Protein AF-A0A9D8F1H4-F1 (afdb_monomer_lite)

Radius of gyration: 12.16 Å; chains: 1; bounding box: 23×24×32 Å

Sequence (73 aa):
MDAAGSTVLWRLFRPTTRDRTRAVILPGGPPFTLAFFANEEMERAENHDTMDLALFRSDEIRQSLLAADWKED

Structure (mmCIF, N/CA/C/O backbone):
data_AF-A0A9D8F1H4-F1
#
_entry.id   AF-A0A9D8F1H4-F1
#
loop_
_atom_site.group_PDB
_atom_site.id
_atom_site.type_symbol
_atom_site.label_atom_id
_atom_site.label_alt_id
_atom_site.label_comp_id
_atom_site.label_asym_id
_atom_site.label_entity_id
_atom_site.label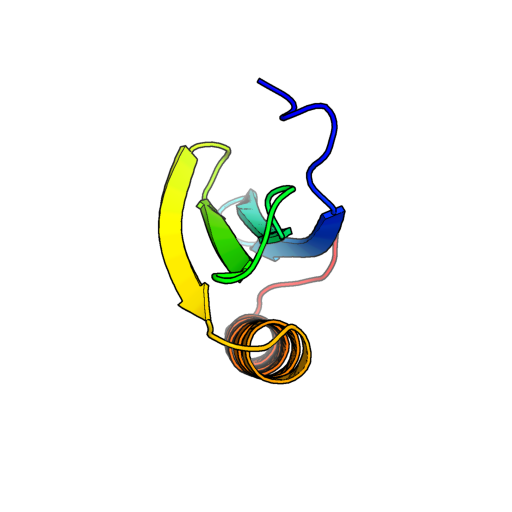_seq_id
_atom_site.pdbx_PDB_ins_code
_atom_site.Cartn_x
_atom_site.Cartn_y
_atom_site.Cartn_z
_atom_site.occupancy
_atom_site.B_iso_or_equiv
_atom_site.auth_seq_id
_atom_site.auth_comp_id
_atom_site.auth_asym_id
_atom_site.auth_atom_id
_atom_site.pdbx_PDB_model_num
ATOM 1 N N . MET A 1 1 ? 8.911 14.066 4.350 1.00 44.00 1 MET A N 1
ATOM 2 C CA . MET A 1 1 ? 9.608 14.402 3.091 1.00 44.00 1 MET A CA 1
ATOM 3 C C . MET A 1 1 ? 8.750 13.832 1.973 1.00 44.00 1 MET A C 1
ATOM 5 O O . MET A 1 1 ? 8.830 12.639 1.715 1.00 44.00 1 MET A O 1
ATOM 9 N N . ASP A 1 2 ? 7.831 14.626 1.419 1.00 44.81 2 ASP A N 1
ATOM 10 C CA . ASP A 1 2 ? 7.070 14.199 0.241 1.00 44.81 2 ASP A CA 1
ATOM 11 C C . ASP A 1 2 ? 8.067 14.045 -0.904 1.00 44.81 2 ASP A C 1
ATOM 13 O O . ASP A 1 2 ? 8.645 15.024 -1.378 1.00 44.81 2 ASP A O 1
ATOM 17 N N . ALA A 1 3 ? 8.339 12.803 -1.303 1.00 51.00 3 ALA A N 1
ATOM 18 C CA . ALA A 1 3 ? 9.041 12.544 -2.545 1.00 51.00 3 ALA A CA 1
ATOM 19 C C . ALA A 1 3 ? 8.146 13.105 -3.655 1.00 51.00 3 ALA A C 1
ATOM 21 O O . ALA A 1 3 ? 7.147 12.476 -4.009 1.00 51.00 3 ALA A O 1
ATOM 22 N N . ALA A 1 4 ? 8.477 14.301 -4.151 1.00 55.47 4 ALA A N 1
ATOM 23 C CA . ALA A 1 4 ? 7.692 15.138 -5.066 1.00 55.47 4 ALA A CA 1
ATOM 24 C C . ALA A 1 4 ? 7.440 14.526 -6.468 1.00 55.47 4 ALA A C 1
ATOM 26 O O . ALA A 1 4 ? 7.188 15.239 -7.432 1.00 55.47 4 ALA A O 1
ATOM 27 N N . GLY A 1 5 ? 7.489 13.200 -6.584 1.00 70.56 5 GLY A N 1
ATOM 28 C CA . GLY A 1 5 ? 7.117 12.426 -7.763 1.00 70.56 5 GLY A CA 1
ATOM 29 C C . GLY A 1 5 ? 6.651 10.999 -7.452 1.00 70.56 5 GLY A C 1
ATOM 30 O O . GLY A 1 5 ? 6.534 10.201 -8.374 1.00 70.56 5 GLY A O 1
ATOM 31 N N . SER A 1 6 ? 6.419 10.639 -6.182 1.00 83.25 6 SER A N 1
ATOM 32 C CA . SER A 1 6 ? 5.901 9.308 -5.840 1.00 83.25 6 SER A CA 1
ATOM 33 C C . SER A 1 6 ? 4.387 9.230 -6.034 1.00 83.25 6 SER A C 1
ATOM 35 O O . SER A 1 6 ? 3.654 10.153 -5.680 1.00 83.25 6 SER A O 1
ATOM 37 N N . THR A 1 7 ? 3.914 8.124 -6.605 1.00 93.19 7 THR A N 1
ATOM 38 C CA . THR A 1 7 ? 2.485 7.860 -6.800 1.00 93.19 7 THR A CA 1
ATOM 39 C C . THR A 1 7 ? 1.976 7.034 -5.631 1.00 93.19 7 THR A C 1
ATOM 41 O O . THR A 1 7 ? 2.417 5.903 -5.440 1.00 93.19 7 THR A O 1
ATOM 44 N N . VAL A 1 8 ? 1.055 7.583 -4.840 1.00 94.81 8 VAL A N 1
ATOM 45 C CA . VAL A 1 8 ? 0.403 6.837 -3.755 1.00 94.81 8 VAL A CA 1
ATOM 46 C C . VAL A 1 8 ? -0.566 5.827 -4.357 1.00 94.81 8 VAL A C 1
ATOM 48 O O . VAL A 1 8 ? -1.450 6.207 -5.118 1.00 94.81 8 VAL A O 1
ATOM 51 N N . LEU A 1 9 ? -0.407 4.554 -3.998 1.00 95.81 9 LEU A N 1
ATOM 52 C CA . LEU A 1 9 ? -1.305 3.485 -4.434 1.00 95.81 9 LEU A CA 1
ATOM 53 C C . LEU A 1 9 ? -2.485 3.324 -3.477 1.00 95.81 9 LEU A C 1
ATOM 55 O O . LEU A 1 9 ? -3.622 3.184 -3.912 1.00 95.81 9 LEU A O 1
ATOM 59 N N . TRP A 1 10 ? -2.217 3.361 -2.172 1.00 97.00 10 TRP A N 1
ATOM 60 C CA . TRP A 1 10 ? -3.238 3.289 -1.131 1.00 97.00 10 TRP A CA 1
ATOM 61 C C . TRP A 1 10 ? -2.709 3.819 0.200 1.00 97.00 10 TRP A C 1
ATOM 63 O O . TRP A 1 10 ? -1.497 3.896 0.432 1.00 97.00 10 TRP A O 1
ATOM 73 N N . ARG A 1 11 ? -3.643 4.168 1.085 1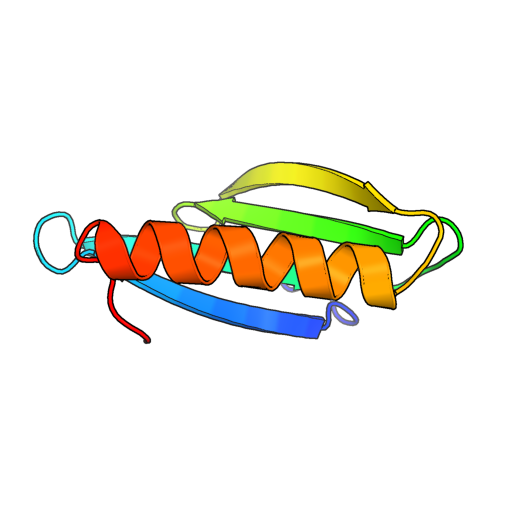.00 97.06 11 ARG A N 1
ATOM 74 C CA . ARG A 1 11 ? -3.408 4.540 2.481 1.00 97.06 11 ARG A CA 1
ATOM 75 C C . ARG A 1 11 ? -4.386 3.763 3.344 1.00 97.06 11 ARG A C 1
ATOM 77 O O . ARG A 1 11 ? -5.573 3.733 3.038 1.00 97.06 11 ARG A O 1
ATOM 84 N N . LEU A 1 12 ? -3.876 3.128 4.388 1.00 97.44 12 LEU A N 1
ATOM 85 C CA . LEU A 1 12 ? -4.672 2.395 5.356 1.00 97.44 12 LEU A CA 1
ATOM 86 C C . LEU A 1 12 ? -4.329 2.861 6.770 1.00 97.44 12 LEU A C 1
ATOM 88 O O . LEU A 1 12 ? -3.209 3.296 7.048 1.00 97.44 12 LEU A O 1
ATOM 92 N N . PHE A 1 13 ? -5.272 2.704 7.686 1.00 97.00 13 PHE A N 1
ATOM 93 C CA . PHE A 1 13 ? -5.060 2.923 9.108 1.00 97.00 13 PHE A CA 1
ATOM 94 C C . PHE A 1 13 ? -5.659 1.792 9.939 1.00 97.00 13 PHE A C 1
ATOM 96 O O . PHE A 1 13 ? -6.579 1.092 9.508 1.00 97.00 13 PHE A O 1
ATOM 103 N N . ARG A 1 14 ? -5.141 1.611 11.152 1.00 95.38 14 ARG A N 1
ATOM 104 C CA . ARG A 1 14 ? -5.655 0.641 12.114 1.00 95.38 14 ARG A CA 1
ATOM 105 C C . ARG A 1 14 ? -6.428 1.362 13.222 1.00 95.38 14 ARG A C 1
ATOM 107 O O . ARG A 1 14 ? -5.807 2.079 14.007 1.00 95.38 14 ARG A O 1
ATOM 114 N N . PRO A 1 15 ? -7.758 1.183 13.346 1.00 91.88 15 PRO A N 1
ATOM 115 C CA . PRO A 1 15 ? -8.566 1.938 14.312 1.00 91.88 15 PRO A CA 1
ATOM 116 C C . PRO A 1 15 ? -8.140 1.750 15.775 1.00 91.88 15 PRO A C 1
ATOM 118 O O . PRO A 1 15 ? -8.255 2.675 16.577 1.00 91.88 15 PRO A O 1
ATOM 121 N N . THR A 1 16 ? -7.645 0.559 16.121 1.00 92.00 16 THR A N 1
ATOM 122 C CA . THR A 1 16 ? -7.297 0.179 17.498 1.00 92.00 16 THR A CA 1
ATOM 123 C C . THR A 1 16 ? -6.011 0.832 17.998 1.00 92.00 16 THR A C 1
ATOM 125 O O . THR A 1 16 ? -5.958 1.263 19.146 1.00 92.00 16 THR A O 1
ATOM 128 N N . THR A 1 17 ? -4.986 0.927 17.150 1.00 92.62 17 THR A N 1
ATOM 129 C CA . THR A 1 17 ? -3.666 1.474 17.510 1.00 92.62 17 THR A CA 1
ATOM 130 C C . THR A 1 17 ? -3.428 2.878 16.962 1.00 92.62 17 THR A C 1
ATOM 132 O O . THR A 1 17 ? -2.510 3.556 17.409 1.00 92.62 17 THR A O 1
ATOM 135 N N . ARG A 1 18 ? -4.276 3.338 16.032 1.00 89.75 18 ARG A N 1
ATOM 136 C CA . ARG A 1 18 ? -4.089 4.552 15.218 1.00 89.75 18 ARG A CA 1
ATOM 137 C C . ARG A 1 18 ? -2.842 4.519 14.330 1.00 89.75 18 ARG A C 1
ATOM 139 O O . ARG A 1 18 ? -2.433 5.569 13.836 1.00 89.75 18 ARG A O 1
ATOM 146 N N . ASP A 1 19 ? -2.284 3.333 14.092 1.00 95.31 19 ASP A N 1
ATOM 147 C CA . ASP A 1 19 ? -1.193 3.161 13.137 1.00 95.31 19 ASP A CA 1
ATOM 148 C C . ASP A 1 19 ? -1.667 3.481 11.722 1.00 95.31 19 ASP A C 1
ATOM 150 O O . ASP A 1 19 ? -2.818 3.222 11.358 1.00 95.31 19 ASP A O 1
ATOM 154 N N . ARG A 1 20 ? -0.762 4.018 10.910 1.00 95.88 20 ARG A N 1
ATOM 155 C CA . ARG A 1 20 ? -0.993 4.342 9.503 1.00 95.88 20 ARG A CA 1
ATOM 156 C C . ARG A 1 20 ? 0.008 3.608 8.639 1.00 95.88 20 ARG A C 1
ATOM 158 O O . ARG A 1 20 ? 1.180 3.505 8.985 1.00 95.88 20 ARG A O 1
ATOM 165 N N . THR A 1 21 ? -0.429 3.159 7.477 1.00 96.56 21 THR A N 1
ATOM 166 C CA . THR A 1 21 ? 0.449 2.579 6.468 1.00 96.56 21 THR A CA 1
ATOM 167 C C . THR A 1 21 ? 0.051 3.039 5.076 1.00 96.56 21 THR A C 1
ATOM 169 O O . THR A 1 21 ? -1.107 3.358 4.813 1.00 96.56 21 THR A O 1
ATOM 172 N N . ARG A 1 22 ? 1.021 3.139 4.172 1.00 97.06 22 ARG A N 1
ATOM 173 C CA . ARG A 1 22 ? 0.775 3.485 2.771 1.00 97.06 22 ARG A CA 1
ATOM 174 C C . ARG A 1 22 ? 1.741 2.745 1.868 1.00 97.06 22 ARG A C 1
ATOM 176 O O . ARG A 1 22 ? 2.895 2.535 2.244 1.00 97.06 22 ARG A O 1
ATOM 183 N N . ALA A 1 23 ? 1.286 2.453 0.660 1.00 97.00 23 ALA A N 1
ATOM 184 C CA . ALA A 1 23 ? 2.153 2.037 -0.429 1.00 97.00 23 ALA A CA 1
ATOM 185 C C . ALA A 1 23 ? 2.273 3.152 -1.458 1.00 97.00 23 ALA A C 1
ATOM 187 O O . ALA A 1 23 ? 1.290 3.820 -1.798 1.00 97.00 23 ALA A O 1
ATOM 188 N N . VAL A 1 24 ? 3.482 3.334 -1.973 1.00 96.38 24 VAL A N 1
ATOM 189 C CA . VAL A 1 24 ? 3.776 4.283 -3.043 1.00 96.38 24 VAL A CA 1
ATOM 190 C C . VAL A 1 24 ? 4.678 3.635 -4.085 1.00 96.38 24 VAL A C 1
ATOM 192 O O . VAL A 1 24 ? 5.534 2.819 -3.754 1.00 96.38 24 VAL A O 1
ATOM 195 N N . ILE A 1 25 ? 4.527 4.042 -5.339 1.00 95.31 25 ILE A N 1
ATOM 196 C CA . ILE A 1 25 ? 5.533 3.823 -6.375 1.00 95.31 25 ILE A CA 1
ATOM 197 C C . ILE A 1 25 ? 6.440 5.044 -6.405 1.00 95.31 25 ILE A C 1
ATOM 199 O O . ILE A 1 25 ? 5.965 6.170 -6.580 1.00 95.31 25 ILE A O 1
ATOM 203 N N . LEU A 1 26 ? 7.740 4.838 -6.210 1.00 92.31 26 LEU A N 1
ATOM 204 C CA . LEU A 1 26 ? 8.726 5.900 -6.364 1.00 92.31 26 LEU A CA 1
ATOM 205 C C . LEU A 1 26 ? 8.945 6.197 -7.855 1.00 92.31 26 LEU A C 1
ATOM 207 O O . LEU A 1 26 ? 8.851 5.289 -8.683 1.00 92.31 26 LEU A O 1
ATOM 211 N N . PRO A 1 27 ? 9.228 7.458 -8.218 1.00 87.44 27 PRO A N 1
ATOM 212 C CA . PRO A 1 27 ? 9.485 7.810 -9.604 1.00 87.44 27 PRO A CA 1
ATOM 213 C C . PRO A 1 27 ? 10.762 7.130 -10.105 1.00 87.44 27 PRO A C 1
ATOM 215 O O . PRO A 1 27 ? 11.788 7.140 -9.425 1.00 87.44 27 PRO A O 1
ATOM 218 N N . GLY A 1 28 ? 10.701 6.605 -11.327 1.00 78.50 28 GLY A N 1
ATOM 219 C CA . GLY A 1 28 ? 11.819 5.936 -11.988 1.00 78.50 28 GLY A CA 1
ATOM 220 C C . GLY A 1 28 ? 11.486 4.504 -12.406 1.00 78.50 28 GLY A C 1
ATOM 221 O O . GLY A 1 28 ? 10.603 3.862 -11.841 1.00 78.50 28 GLY A O 1
ATOM 222 N N . GLY A 1 29 ? 12.176 4.028 -13.441 1.00 77.75 29 GLY A N 1
ATOM 223 C CA . GLY A 1 29 ? 12.131 2.634 -13.869 1.00 77.75 29 GLY A CA 1
ATOM 224 C C . GLY A 1 29 ? 12.570 2.411 -15.321 1.00 77.75 29 GLY A C 1
ATOM 225 O O . GLY A 1 29 ? 12.601 3.372 -16.099 1.00 77.75 29 GLY A O 1
ATOM 226 N N . PRO A 1 30 ? 12.873 1.146 -15.687 1.00 79.31 30 PRO A N 1
ATOM 227 C CA . PRO A 1 30 ? 13.060 -0.021 -14.804 1.00 79.31 30 PRO A CA 1
ATOM 228 C C . PRO A 1 30 ? 14.394 0.014 -14.016 1.00 79.31 30 PRO A C 1
ATOM 230 O O . PRO A 1 30 ? 15.380 0.533 -14.545 1.00 79.31 30 PRO A O 1
ATOM 233 N N . PRO A 1 31 ? 14.459 -0.559 -12.793 1.00 87.44 31 PRO A N 1
ATOM 234 C CA . PRO A 1 31 ? 13.369 -1.221 -12.065 1.00 87.44 31 PRO A CA 1
ATOM 235 C C . PRO A 1 31 ? 12.376 -0.225 -11.442 1.00 87.44 31 PRO A C 1
ATOM 237 O O . PRO A 1 31 ? 12.755 0.880 -11.063 1.00 87.44 31 PRO A O 1
ATOM 240 N N . PHE A 1 32 ? 11.107 -0.622 -11.332 1.00 93.12 32 PHE A N 1
ATOM 241 C CA . PHE A 1 32 ? 10.071 0.147 -10.638 1.00 93.12 32 PHE A CA 1
ATOM 242 C C . PHE A 1 32 ? 10.133 -0.145 -9.139 1.00 93.12 32 PHE A C 1
ATOM 244 O O . PHE A 1 32 ? 10.090 -1.308 -8.734 1.00 93.12 32 PHE A O 1
ATOM 251 N N . THR A 1 33 ? 10.208 0.894 -8.309 1.00 95.75 33 THR A N 1
ATOM 252 C CA . THR A 1 33 ? 10.339 0.730 -6.855 1.00 95.75 33 THR A CA 1
ATOM 253 C C . THR A 1 33 ? 9.003 0.939 -6.145 1.00 95.75 33 THR A C 1
ATOM 255 O O . THR A 1 33 ? 8.461 2.045 -6.127 1.00 95.75 33 THR A O 1
ATOM 258 N N . LEU A 1 34 ? 8.501 -0.118 -5.510 1.00 96.50 34 LEU A N 1
ATOM 259 C CA . LEU A 1 34 ? 7.346 -0.119 -4.617 1.00 96.50 34 LEU A CA 1
ATOM 260 C C . LEU A 1 34 ? 7.818 0.036 -3.172 1.00 96.50 34 LEU A C 1
ATOM 262 O O . LEU A 1 34 ? 8.515 -0.830 -2.654 1.00 96.50 34 LEU A O 1
ATOM 266 N N . ALA A 1 35 ? 7.432 1.121 -2.510 1.00 96.56 35 ALA A N 1
ATOM 267 C CA . ALA A 1 35 ? 7.812 1.407 -1.132 1.00 96.56 35 ALA A CA 1
ATOM 268 C C . ALA A 1 35 ? 6.596 1.400 -0.200 1.00 96.56 35 ALA A C 1
ATOM 270 O O . ALA A 1 35 ? 5.561 2.004 -0.493 1.00 96.56 35 ALA A O 1
ATOM 271 N N . PHE A 1 36 ? 6.756 0.751 0.949 1.00 96.56 36 PHE A N 1
ATOM 272 C CA . PHE A 1 36 ? 5.785 0.685 2.032 1.00 96.56 36 PHE A CA 1
ATOM 273 C C . PHE A 1 36 ? 6.268 1.523 3.204 1.00 96.56 36 PHE A C 1
ATOM 275 O O . PHE A 1 36 ? 7.426 1.446 3.621 1.00 96.56 36 PHE A O 1
ATOM 282 N N . PHE A 1 37 ? 5.352 2.312 3.745 1.00 96.38 37 PHE A N 1
ATOM 283 C CA . PHE A 1 37 ? 5.599 3.145 4.907 1.00 96.38 37 PHE A CA 1
ATOM 284 C C . PHE A 1 37 ? 4.670 2.730 6.038 1.00 96.38 37 PHE A C 1
ATOM 286 O O . PHE A 1 37 ? 3.489 2.477 5.794 1.00 96.38 37 PHE A O 1
ATOM 293 N N . ALA A 1 38 ? 5.183 2.726 7.261 1.00 95.19 38 ALA A N 1
ATOM 294 C CA . ALA A 1 38 ? 4.433 2.568 8.497 1.00 95.19 38 ALA A CA 1
ATOM 295 C C . ALA A 1 38 ? 4.706 3.794 9.372 1.00 95.19 38 ALA A C 1
ATOM 297 O O . ALA A 1 38 ? 5.858 4.138 9.608 1.00 95.19 38 ALA A O 1
ATOM 298 N N . ASN A 1 39 ? 3.655 4.494 9.800 1.00 93.94 39 ASN A N 1
ATOM 299 C CA . ASN A 1 39 ? 3.754 5.712 10.610 1.00 93.94 39 ASN A CA 1
ATOM 300 C C . ASN A 1 39 ? 4.755 6.737 10.041 1.00 93.94 39 ASN A C 1
ATOM 302 O O . ASN A 1 39 ? 5.544 7.331 10.761 1.00 93.94 39 ASN A O 1
ATOM 306 N N . GLU A 1 40 ? 4.695 6.934 8.719 1.00 90.25 40 GLU A N 1
ATOM 307 C CA . GLU A 1 40 ? 5.567 7.822 7.931 1.00 90.25 40 GLU A CA 1
ATOM 308 C C . GLU A 1 40 ? 7.029 7.384 7.779 1.00 90.25 40 GLU A C 1
ATOM 310 O O . GLU A 1 40 ? 7.747 7.978 6.971 1.00 90.25 40 GLU A O 1
ATOM 315 N N . GLU A 1 41 ? 7.438 6.305 8.437 1.00 93.94 41 GLU A N 1
ATOM 316 C CA . GLU A 1 41 ? 8.750 5.689 8.278 1.00 93.94 41 GLU A CA 1
ATOM 317 C C . GLU A 1 41 ? 8.717 4.634 7.172 1.00 93.94 41 GLU A C 1
ATOM 319 O O . GLU A 1 41 ? 7.749 3.888 7.029 1.00 93.94 41 GLU A O 1
ATOM 324 N N . MET A 1 42 ? 9.761 4.586 6.345 1.00 94.31 42 MET A N 1
ATOM 325 C CA . MET A 1 42 ? 9.875 3.567 5.303 1.00 94.31 42 MET A CA 1
ATOM 326 C C . MET A 1 42 ? 10.233 2.231 5.954 1.00 94.31 42 MET A C 1
ATOM 328 O O . MET A 1 42 ? 11.311 2.100 6.527 1.00 94.31 42 MET A O 1
ATOM 332 N N . GLU A 1 43 ? 9.348 1.245 5.845 1.00 94.69 43 GLU A N 1
ATOM 333 C CA . GLU A 1 43 ? 9.575 -0.088 6.411 1.00 94.69 43 GLU A CA 1
ATOM 334 C C . GLU A 1 43 ? 10.280 -0.993 5.395 1.00 94.69 43 GLU A C 1
ATOM 336 O O . GLU A 1 43 ? 11.255 -1.676 5.708 1.00 94.69 43 GLU A O 1
ATOM 341 N N . ARG A 1 44 ? 9.797 -0.973 4.148 1.00 93.69 44 ARG A N 1
ATOM 342 C CA . ARG A 1 44 ? 10.278 -1.848 3.079 1.00 93.69 44 ARG A CA 1
ATOM 343 C C . ARG A 1 44 ? 10.192 -1.164 1.723 1.00 93.69 44 ARG A C 1
ATOM 345 O O . ARG A 1 44 ? 9.247 -0.428 1.455 1.00 93.69 44 ARG A O 1
ATOM 352 N N . ALA A 1 45 ? 11.144 -1.468 0.848 1.00 94.88 45 ALA A N 1
ATOM 353 C CA . ALA A 1 45 ? 11.073 -1.150 -0.571 1.00 94.88 45 ALA A CA 1
ATOM 354 C C . ALA A 1 45 ? 11.403 -2.394 -1.403 1.00 94.88 45 ALA A C 1
ATOM 356 O O . ALA A 1 45 ? 12.307 -3.157 -1.064 1.00 94.88 45 ALA A O 1
ATOM 357 N N . GLU A 1 46 ? 10.656 -2.598 -2.479 1.00 94.81 46 GLU A N 1
ATOM 358 C CA . GLU A 1 46 ? 10.777 -3.720 -3.401 1.00 94.81 46 GLU A CA 1
ATOM 359 C C . GLU A 1 46 ? 10.971 -3.190 -4.820 1.00 94.81 46 GLU A C 1
ATOM 361 O O . GLU A 1 46 ? 10.299 -2.246 -5.231 1.00 94.81 46 GLU A O 1
ATOM 366 N N . ASN A 1 47 ? 11.871 -3.813 -5.576 1.00 95.31 47 ASN A N 1
ATOM 367 C CA . ASN A 1 47 ? 12.102 -3.489 -6.978 1.00 95.31 47 ASN A CA 1
ATOM 368 C C . ASN A 1 47 ? 11.454 -4.552 -7.861 1.00 95.31 47 ASN A C 1
ATOM 370 O O . ASN A 1 47 ? 11.661 -5.743 -7.640 1.00 95.31 47 ASN A O 1
ATOM 374 N N . HIS A 1 48 ? 10.710 -4.107 -8.869 1.00 94.75 48 HIS A N 1
ATOM 375 C CA . HIS A 1 48 ? 10.006 -4.961 -9.819 1.00 94.75 48 HIS A CA 1
ATOM 376 C C . HIS A 1 48 ? 10.386 -4.584 -11.248 1.00 94.75 48 HIS A C 1
ATOM 378 O O . HIS A 1 48 ? 10.553 -3.407 -11.574 1.00 94.75 48 HIS A O 1
ATOM 384 N N . ASP A 1 49 ? 10.495 -5.583 -12.118 1.00 92.81 49 ASP A N 1
ATOM 385 C CA . ASP A 1 49 ? 10.888 -5.373 -13.517 1.00 92.81 49 ASP A CA 1
ATOM 386 C C . ASP A 1 49 ? 9.804 -4.655 -14.330 1.00 92.81 49 ASP A C 1
ATOM 388 O O . ASP A 1 49 ? 10.096 -3.954 -15.300 1.00 92.81 49 ASP A O 1
ATOM 392 N N . THR A 1 50 ? 8.540 -4.807 -13.925 1.00 94.31 50 THR A N 1
ATOM 393 C CA . THR A 1 50 ? 7.382 -4.202 -14.587 1.00 94.31 50 THR A CA 1
ATOM 394 C C . THR A 1 50 ? 6.473 -3.502 -13.585 1.00 94.31 50 THR A C 1
ATOM 396 O O . THR A 1 50 ? 6.391 -3.880 -12.414 1.00 94.31 50 THR A O 1
ATOM 399 N N . MET A 1 51 ? 5.757 -2.484 -14.069 1.00 93.62 51 MET A N 1
ATOM 400 C CA . MET A 1 51 ? 4.748 -1.782 -13.277 1.00 93.62 51 MET A CA 1
ATOM 401 C C . MET A 1 51 ? 3.625 -2.731 -12.841 1.00 93.62 51 MET A C 1
ATOM 403 O O . MET A 1 51 ? 3.189 -2.670 -11.697 1.00 93.62 51 MET A O 1
ATOM 407 N N . ASP A 1 52 ? 3.196 -3.643 -13.716 1.00 95.00 52 ASP A N 1
ATOM 408 C CA . ASP A 1 52 ? 2.107 -4.579 -13.417 1.00 95.00 52 ASP A CA 1
ATOM 409 C C . ASP A 1 52 ? 2.446 -5.500 -12.239 1.00 95.00 52 ASP A C 1
ATOM 411 O O . ASP A 1 52 ? 1.603 -5.715 -11.369 1.00 95.00 52 ASP A O 1
ATOM 415 N N . LEU A 1 53 ? 3.693 -5.984 -12.151 1.00 95.44 53 LEU A N 1
ATOM 416 C CA . LEU A 1 53 ? 4.149 -6.774 -11.002 1.00 95.44 53 LEU A CA 1
ATOM 417 C C . LEU A 1 53 ? 4.151 -5.950 -9.709 1.00 95.44 53 LEU A C 1
ATOM 419 O O . LEU A 1 53 ? 3.688 -6.437 -8.677 1.00 95.44 53 LEU A O 1
ATOM 423 N N . ALA A 1 54 ? 4.604 -4.694 -9.767 1.00 95.50 54 ALA A N 1
ATOM 424 C CA . ALA A 1 54 ? 4.580 -3.801 -8.611 1.00 95.50 54 ALA A CA 1
ATOM 425 C C . ALA A 1 54 ? 3.143 -3.523 -8.130 1.00 95.50 54 ALA A C 1
ATOM 427 O O . ALA A 1 54 ? 2.863 -3.566 -6.931 1.00 95.50 54 ALA A O 1
ATOM 428 N N . LEU A 1 55 ? 2.212 -3.275 -9.056 1.00 95.62 55 LEU A N 1
ATOM 429 C CA . LEU A 1 55 ? 0.803 -3.033 -8.742 1.00 95.62 55 LEU A CA 1
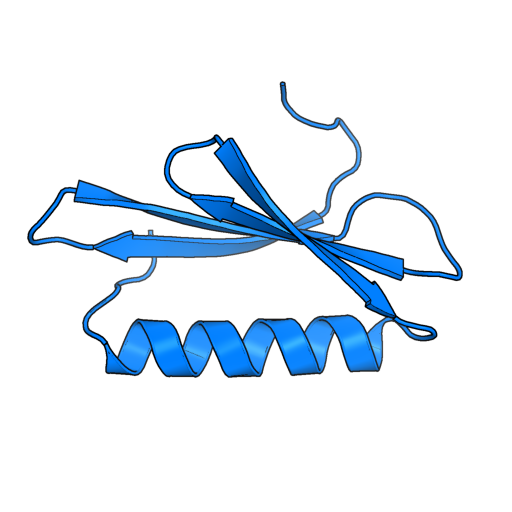ATOM 430 C C . LEU A 1 55 ? 0.119 -4.285 -8.187 1.00 95.62 55 LEU A C 1
ATOM 432 O O . LEU A 1 55 ? -0.557 -4.197 -7.163 1.00 95.62 55 LEU A O 1
ATOM 436 N N . PHE A 1 56 ? 0.342 -5.447 -8.806 1.00 97.19 56 PHE A N 1
ATOM 437 C CA . PHE A 1 56 ? -0.179 -6.725 -8.321 1.00 97.19 56 PHE A CA 1
ATOM 438 C C . PHE A 1 56 ? 0.300 -7.010 -6.894 1.00 97.19 56 PHE A C 1
ATOM 440 O O . PHE A 1 56 ? -0.498 -7.320 -6.009 1.00 97.19 56 PHE A O 1
ATOM 447 N N . ARG A 1 57 ? 1.601 -6.822 -6.644 1.00 96.50 57 ARG A N 1
ATOM 448 C CA . ARG A 1 57 ? 2.190 -7.021 -5.320 1.00 96.50 57 ARG A CA 1
ATOM 449 C C . ARG A 1 57 ? 1.615 -6.065 -4.277 1.00 96.50 57 ARG A C 1
ATOM 451 O O . ARG A 1 57 ? 1.351 -6.467 -3.145 1.00 96.50 57 ARG A O 1
ATOM 458 N N . SER A 1 58 ? 1.423 -4.805 -4.658 1.00 97.06 58 SER A N 1
ATOM 459 C CA . SER A 1 58 ? 0.815 -3.787 -3.802 1.00 97.06 58 SER A CA 1
ATOM 460 C C . SER A 1 58 ? -0.618 -4.147 -3.399 1.00 97.06 58 SER A C 1
ATOM 462 O O . SER A 1 58 ? -0.978 -3.992 -2.229 1.00 97.06 58 SER A O 1
ATOM 464 N N . ASP A 1 59 ? -1.426 -4.650 -4.337 1.00 97.31 59 ASP A N 1
ATOM 465 C CA . ASP A 1 59 ? -2.818 -5.015 -4.065 1.00 97.31 59 ASP A CA 1
ATOM 466 C C . ASP A 1 59 ? -2.930 -6.261 -3.172 1.00 97.31 59 ASP A C 1
ATOM 468 O O . ASP A 1 59 ? -3.728 -6.268 -2.237 1.00 97.31 59 ASP A O 1
ATOM 472 N N . GLU A 1 60 ? -2.066 -7.266 -3.354 1.00 97.62 60 GLU A N 1
ATOM 473 C CA . GLU A 1 60 ? -2.015 -8.452 -2.480 1.00 97.62 60 GLU A CA 1
ATOM 474 C C . GLU A 1 60 ? -1.805 -8.067 -1.000 1.00 97.62 60 GLU A C 1
ATOM 476 O O . GLU A 1 60 ? -2.478 -8.570 -0.090 1.00 97.62 60 GLU A O 1
ATOM 481 N N . ILE A 1 61 ? -0.893 -7.123 -0.750 1.00 96.44 61 ILE A N 1
ATOM 482 C CA . ILE A 1 61 ? -0.608 -6.622 0.599 1.00 96.44 61 ILE A CA 1
ATOM 483 C C . ILE A 1 61 ? -1.784 -5.801 1.128 1.00 96.44 61 ILE A C 1
ATOM 485 O O . ILE A 1 61 ? -2.181 -5.990 2.279 1.00 96.44 61 ILE A O 1
ATOM 489 N N . ARG A 1 62 ? -2.383 -4.937 0.297 1.00 97.31 62 ARG A N 1
ATOM 490 C CA . ARG A 1 62 ? -3.580 -4.170 0.669 1.00 97.31 62 ARG A CA 1
ATOM 491 C C . ARG A 1 62 ? -4.708 -5.094 1.115 1.00 97.31 62 ARG A C 1
ATOM 493 O O . ARG A 1 62 ? -5.260 -4.888 2.192 1.00 97.31 62 ARG A O 1
ATOM 500 N N . GLN A 1 63 ? -5.023 -6.126 0.334 1.00 97.62 63 GLN A N 1
ATOM 501 C CA . GLN A 1 63 ? -6.074 -7.089 0.670 1.00 97.62 63 GLN A CA 1
ATOM 502 C C . GLN A 1 63 ? -5.777 -7.820 1.986 1.00 97.62 63 GLN A C 1
ATOM 504 O O . GLN A 1 63 ? -6.661 -7.957 2.832 1.00 97.62 63 GLN A O 1
ATOM 509 N N . SER A 1 64 ? -4.520 -8.220 2.200 1.00 97.06 64 SER A N 1
ATOM 510 C CA . SER A 1 64 ? -4.086 -8.870 3.442 1.00 97.06 64 SER A CA 1
ATOM 511 C C . SER A 1 64 ? -4.246 -7.958 4.666 1.00 97.06 64 SER A C 1
ATOM 513 O O . SER A 1 64 ? -4.691 -8.405 5.723 1.00 97.06 64 SER A O 1
ATOM 515 N N . LEU A 1 65 ? -3.931 -6.665 4.532 1.00 96.06 65 LEU A N 1
ATOM 516 C CA . LEU A 1 65 ? -4.111 -5.676 5.598 1.00 96.06 65 LEU A CA 1
ATOM 517 C C . LEU A 1 65 ? -5.596 -5.413 5.878 1.00 96.06 65 LEU A C 1
ATOM 519 O O . LEU A 1 65 ? -6.003 -5.409 7.039 1.00 96.06 65 LEU A O 1
ATOM 523 N N . LEU A 1 66 ? -6.424 -5.264 4.842 1.00 97.00 66 LEU A N 1
ATOM 524 C CA . LEU A 1 66 ? -7.874 -5.109 5.000 1.00 97.00 66 LEU A CA 1
ATOM 525 C C . LEU A 1 66 ? -8.499 -6.314 5.726 1.00 97.00 66 LEU A C 1
ATOM 527 O O . LEU A 1 66 ? -9.346 -6.137 6.602 1.00 97.00 66 LEU A O 1
ATOM 531 N N . ALA A 1 67 ? -8.032 -7.533 5.435 1.00 96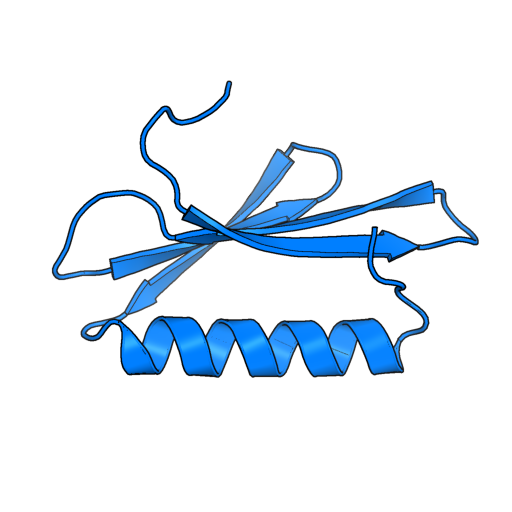.81 67 ALA A N 1
ATOM 532 C CA . ALA A 1 67 ? -8.430 -8.740 6.161 1.00 96.81 67 ALA A CA 1
ATOM 533 C C . ALA A 1 67 ? -7.965 -8.743 7.634 1.00 96.81 67 ALA A C 1
ATOM 535 O O . ALA A 1 67 ? -8.611 -9.353 8.483 1.00 96.81 67 ALA A O 1
ATOM 536 N N . ALA A 1 68 ? -6.883 -8.027 7.959 1.00 94.94 68 ALA A N 1
ATOM 537 C CA . ALA A 1 68 ? -6.323 -7.874 9.307 1.00 94.94 68 AL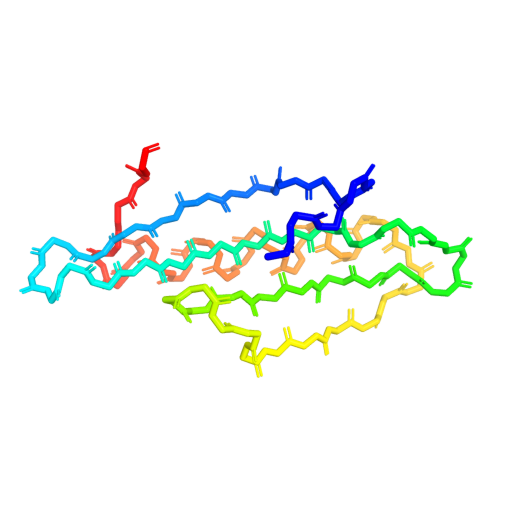A A CA 1
ATOM 538 C C . ALA A 1 68 ? -6.877 -6.656 10.085 1.00 94.94 68 ALA A C 1
ATOM 540 O O . ALA A 1 68 ? -6.217 -6.142 11.002 1.00 94.94 68 ALA A O 1
ATOM 541 N N . ASP A 1 69 ? -8.085 -6.216 9.720 1.00 95.31 69 ASP A N 1
ATOM 542 C CA . ASP A 1 69 ? -8.843 -5.103 10.308 1.00 95.31 69 ASP A CA 1
ATOM 543 C C . ASP A 1 69 ? -8.224 -3.707 10.113 1.00 95.31 69 ASP A C 1
ATOM 545 O O . ASP A 1 69 ? -8.523 -2.758 10.841 1.00 95.31 69 ASP A O 1
ATOM 549 N N . TRP A 1 70 ? -7.382 -3.545 9.093 1.00 96.69 70 TRP A N 1
ATOM 550 C CA . TRP A 1 70 ? -7.035 -2.214 8.602 1.00 96.69 70 TRP A CA 1
ATOM 551 C C . TRP A 1 70 ? -8.192 -1.638 7.778 1.00 96.69 70 TRP A C 1
ATOM 553 O O . TRP A 1 70 ? -8.985 -2.374 7.187 1.00 96.69 70 TRP A O 1
ATOM 563 N N . LYS A 1 71 ? -8.305 -0.312 7.755 1.00 95.81 71 LYS A N 1
ATOM 5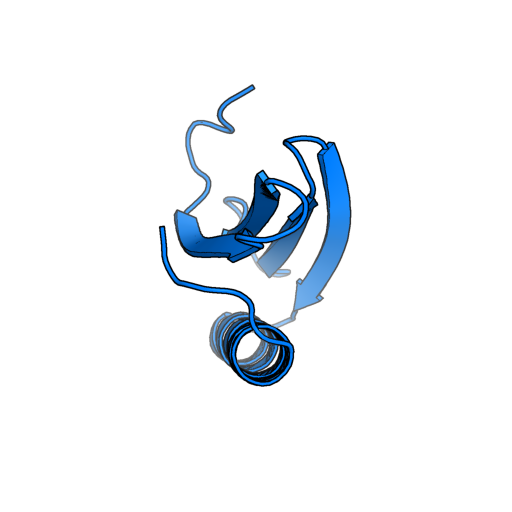64 C CA . LYS A 1 71 ? -9.351 0.439 7.050 1.00 95.81 71 LYS A CA 1
ATOM 565 C C . LYS A 1 71 ? -8.719 1.443 6.101 1.00 95.81 71 LYS A C 1
ATOM 567 O O . LYS A 1 71 ? -7.595 1.877 6.331 1.00 95.81 71 LYS A O 1
ATOM 572 N N . GLU A 1 72 ? -9.442 1.795 5.050 1.00 93.94 72 GLU A N 1
ATOM 573 C CA . GLU A 1 72 ? -9.033 2.846 4.117 1.00 93.94 72 GLU A CA 1
ATOM 574 C C . GLU A 1 72 ? -9.171 4.220 4.782 1.00 93.94 72 GLU A C 1
ATOM 576 O O . GLU A 1 72 ? -10.179 4.461 5.448 1.00 93.94 72 GLU A O 1
ATOM 581 N N . ASP A 1 73 ? -8.136 5.058 4.646 1.00 85.62 73 ASP A N 1
ATOM 582 C CA . ASP A 1 73 ? -8.104 6.454 5.130 1.00 85.62 73 ASP A CA 1
ATOM 583 C C . ASP A 1 73 ? -8.904 7.391 4.213 1.00 85.62 73 ASP A C 1
ATOM 585 O O . ASP A 1 73 ? -8.779 7.252 2.972 1.00 85.62 73 ASP A O 1
#

pLDDT: mean 91.21, std 11.42, range [44.0, 97.62]

Foldseek 3Di:
DPLVAKAWPFKKAAPVPRKIKTWIWHDDDDFIKIWIDINNHTPDIDTHRDPVVSNVVRVVVVVVVVVVRIDGD

Secondary structure (DSSP, 8-state):
---TTPEEEEEEE-TTT--EEEEEEES--SSEEEEEEETTEEEEEEEESSHHHHHHHHHHHHHHHHHTT-EE-